Protein AF-A0A5J4PA27-F1 (afdb_monomer_lite)

Structure (mmCIF, N/CA/C/O backbone):
data_AF-A0A5J4PA27-F1
#
_entry.id   AF-A0A5J4PA27-F1
#
loop_
_atom_site.group_PDB
_atom_site.id
_atom_site.type_symbol
_atom_site.label_atom_id
_atom_site.label_alt_id
_atom_site.lab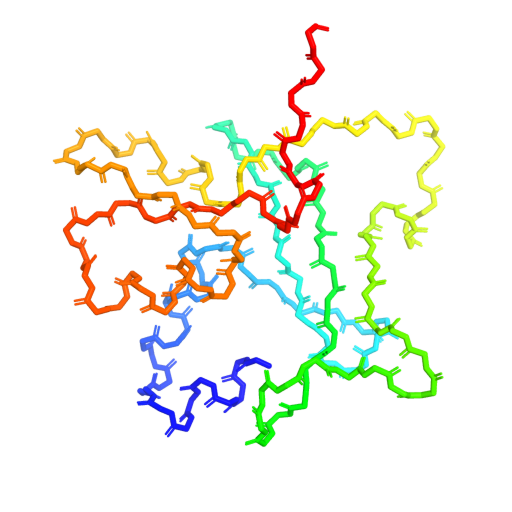el_comp_id
_atom_site.label_asym_id
_atom_site.label_entity_id
_atom_site.label_seq_id
_atom_site.pdbx_PDB_ins_code
_atom_site.Cartn_x
_atom_site.Cartn_y
_atom_site.Cartn_z
_atom_site.occupancy
_atom_site.B_iso_or_equiv
_atom_site.auth_seq_id
_atom_site.auth_comp_id
_atom_site.auth_asym_id
_atom_site.auth_atom_id
_atom_site.pdbx_PDB_model_num
ATOM 1 N N . MET A 1 1 ? 4.296 -8.416 -5.791 1.00 92.56 1 MET A N 1
ATOM 2 C CA . MET A 1 1 ? 3.530 -8.355 -4.531 1.00 92.56 1 MET A CA 1
ATOM 3 C C . MET A 1 1 ? 2.276 -9.230 -4.567 1.00 92.56 1 MET A C 1
ATOM 5 O O . MET A 1 1 ? 2.270 -10.214 -3.851 1.00 92.56 1 MET A O 1
ATOM 9 N N . TYR A 1 2 ? 1.258 -8.963 -5.407 1.00 95.25 2 TYR A N 1
ATOM 10 C CA . TYR A 1 2 ? 0.010 -9.769 -5.446 1.00 95.25 2 TYR A CA 1
ATOM 11 C C . TYR A 1 2 ? 0.250 -11.286 -5.525 1.00 95.25 2 TYR A C 1
ATOM 13 O O . TYR A 1 2 ? -0.235 -12.032 -4.681 1.00 95.25 2 TYR A O 1
ATOM 21 N N . VAL A 1 3 ? 1.066 -11.724 -6.493 1.00 95.56 3 VAL A N 1
ATOM 22 C CA . VAL A 1 3 ? 1.406 -13.145 -6.692 1.00 95.56 3 VAL A CA 1
ATOM 23 C C . VAL A 1 3 ? 2.019 -13.765 -5.437 1.00 95.56 3 VAL A C 1
ATOM 25 O O . VAL A 1 3 ? 1.667 -14.881 -5.079 1.00 95.56 3 VAL A O 1
ATOM 28 N N . PHE A 1 4 ? 2.899 -13.034 -4.751 1.00 95.88 4 PHE A N 1
ATOM 29 C CA . PHE A 1 4 ? 3.506 -13.507 -3.514 1.00 95.88 4 PHE A CA 1
ATOM 30 C C . PHE A 1 4 ? 2.498 -13.574 -2.367 1.00 95.88 4 PHE A C 1
ATOM 32 O O . PHE A 1 4 ? 2.454 -14.575 -1.663 1.00 95.88 4 PHE A O 1
ATOM 39 N N . LEU A 1 5 ? 1.662 -12.544 -2.192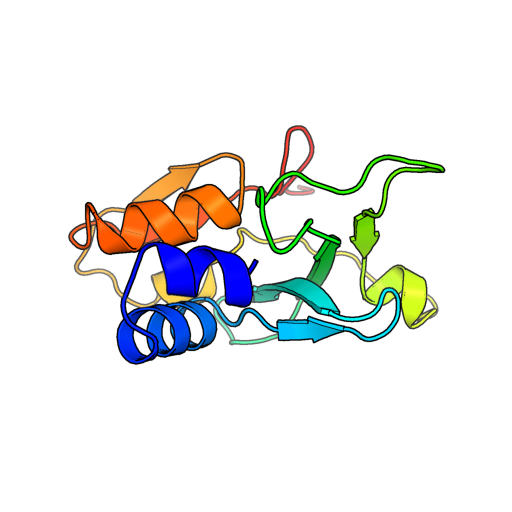 1.00 96.38 5 LEU A N 1
ATOM 40 C CA . LEU A 1 5 ? 0.632 -12.549 -1.151 1.00 96.38 5 LEU A CA 1
ATOM 41 C C . LEU A 1 5 ? -0.355 -13.709 -1.341 1.00 96.38 5 LEU A C 1
ATOM 43 O O . LEU A 1 5 ? -0.772 -14.297 -0.354 1.00 96.38 5 LEU A O 1
ATOM 47 N N . CYS A 1 6 ? -0.644 -14.110 -2.584 1.00 97.06 6 CYS A N 1
ATOM 48 C CA . CYS A 1 6 ? -1.463 -15.294 -2.880 1.00 97.06 6 CYS A CA 1
ATOM 49 C C . CYS A 1 6 ? -0.795 -16.631 -2.506 1.00 97.06 6 CYS A C 1
ATOM 51 O O . CYS A 1 6 ? -1.446 -17.669 -2.570 1.00 97.06 6 CYS A O 1
ATOM 53 N N . LYS A 1 7 ? 0.502 -16.639 -2.163 1.00 96.75 7 LYS A N 1
ATOM 54 C CA . LYS A 1 7 ? 1.175 -17.806 -1.567 1.00 96.75 7 LYS A CA 1
ATOM 55 C C . LYS A 1 7 ? 0.966 -17.875 -0.049 1.00 96.75 7 LYS A C 1
ATOM 57 O O . LYS A 1 7 ? 1.197 -18.928 0.532 1.00 96.75 7 LYS A O 1
ATOM 62 N N . LEU A 1 8 ? 0.580 -16.762 0.584 1.00 95.56 8 LEU A N 1
ATOM 63 C CA . LEU A 1 8 ? 0.392 -16.639 2.035 1.00 95.56 8 LEU A CA 1
ATOM 64 C C . LEU A 1 8 ? -1.086 -16.622 2.444 1.00 95.56 8 LEU A C 1
ATOM 66 O O . LEU A 1 8 ? -1.428 -17.109 3.515 1.00 95.56 8 LEU A O 1
ATOM 70 N N . PHE A 1 9 ? -1.945 -16.060 1.597 1.00 96.94 9 PHE A N 1
ATOM 71 C CA . PHE A 1 9 ? -3.378 -15.895 1.826 1.00 96.94 9 PHE A CA 1
ATOM 72 C C . PHE A 1 9 ? -4.160 -16.379 0.604 1.00 96.94 9 PHE A C 1
ATOM 74 O O . PHE A 1 9 ? -3.618 -16.448 -0.503 1.00 96.94 9 PHE A O 1
ATOM 81 N N . ASP A 1 10 ? -5.445 -16.685 0.781 1.00 97.44 10 ASP A N 1
ATOM 82 C CA . ASP A 1 10 ? -6.309 -17.033 -0.341 1.00 97.44 10 ASP A CA 1
ATOM 83 C C . ASP A 1 10 ? -6.490 -15.843 -1.303 1.00 97.44 10 ASP A C 1
ATOM 85 O O . ASP A 1 10 ? -6.346 -14.668 -0.947 1.00 97.44 10 ASP A O 1
ATOM 89 N N . ARG A 1 11 ? -6.810 -16.148 -2.564 1.00 97.69 11 ARG A N 1
ATOM 90 C CA . ARG A 1 11 ? -6.885 -15.133 -3.624 1.00 97.69 11 ARG A CA 1
ATOM 91 C C . ARG A 1 11 ? -7.952 -14.071 -3.373 1.00 97.69 11 ARG A C 1
ATOM 93 O O . ARG A 1 11 ? -7.741 -12.941 -3.812 1.00 97.69 11 ARG A O 1
ATOM 100 N N . GLN A 1 12 ? -9.058 -14.418 -2.713 1.00 98.12 12 GLN A N 1
ATOM 101 C CA . GLN A 1 12 ? -10.146 -13.481 -2.449 1.00 98.12 12 GLN A CA 1
ATOM 102 C C . GLN A 1 12 ? -9.710 -12.468 -1.389 1.00 98.12 12 GLN A C 1
ATOM 104 O O . GLN A 1 12 ? -9.786 -11.269 -1.641 1.00 98.12 12 GLN A O 1
ATOM 109 N N . THR A 1 13 ? -9.107 -12.929 -0.289 1.00 97.69 13 THR A N 1
ATOM 110 C CA . THR A 1 13 ? -8.519 -12.055 0.738 1.00 97.69 13 THR A CA 1
ATOM 111 C C . THR A 1 13 ? -7.505 -11.084 0.138 1.00 97.69 13 THR A C 1
ATOM 113 O O . THR A 1 13 ? -7.538 -9.884 0.415 1.00 97.69 13 THR A O 1
ATOM 116 N N . VAL A 1 14 ? -6.602 -11.571 -0.723 1.00 98.12 14 VAL A N 1
ATOM 117 C CA . VAL A 1 14 ? -5.609 -10.700 -1.371 1.00 98.12 14 VAL A CA 1
ATOM 118 C C . VAL A 1 14 ? -6.280 -9.722 -2.332 1.00 98.12 14 VAL A C 1
ATOM 120 O O . VAL A 1 14 ? -5.881 -8.561 -2.387 1.00 98.12 14 VAL A O 1
ATOM 123 N N . TRP A 1 15 ? -7.283 -10.160 -3.092 1.00 98.00 15 TRP A N 1
ATOM 124 C CA . TRP A 1 15 ? -8.034 -9.286 -3.989 1.00 98.00 15 TRP A CA 1
ATOM 125 C C . TRP A 1 15 ? -8.724 -8.154 -3.223 1.00 98.00 15 TRP A C 1
ATOM 127 O O . TRP A 1 15 ? -8.504 -6.983 -3.540 1.00 98.00 15 TRP A O 1
ATOM 137 N N . ASP A 1 16 ? -9.457 -8.485 -2.164 1.00 98.25 16 ASP A N 1
ATOM 138 C CA . ASP A 1 16 ? -10.157 -7.518 -1.319 1.00 98.25 16 ASP A CA 1
ATOM 139 C C . ASP A 1 16 ? -9.177 -6.558 -0.642 1.00 98.25 16 ASP A C 1
ATOM 141 O O . ASP A 1 16 ? -9.424 -5.353 -0.577 1.00 98.25 16 ASP A O 1
ATOM 145 N N . LEU A 1 17 ? -8.010 -7.057 -0.224 1.00 98.19 17 LEU A N 1
ATOM 146 C CA . LEU A 1 17 ? -6.932 -6.234 0.311 1.00 98.19 17 LEU A CA 1
ATOM 147 C C . LEU A 1 17 ? -6.418 -5.214 -0.721 1.00 98.19 17 LEU A C 1
ATOM 149 O O . LEU A 1 17 ? -6.246 -4.038 -0.386 1.00 98.19 17 LEU A O 1
ATOM 153 N N . MET A 1 18 ? -6.187 -5.631 -1.972 1.00 98.06 18 MET A N 1
ATOM 154 C CA . MET A 1 18 ? -5.742 -4.727 -3.044 1.00 98.06 18 MET A CA 1
ATOM 155 C C . MET A 1 18 ? -6.802 -3.667 -3.351 1.00 98.06 18 MET A C 1
ATOM 157 O O . MET A 1 18 ? -6.455 -2.496 -3.501 1.00 98.06 18 MET A O 1
ATOM 161 N N . GLN A 1 19 ? -8.082 -4.049 -3.393 1.00 98.12 19 GLN A N 1
ATOM 162 C CA . GLN A 1 19 ? -9.189 -3.119 -3.627 1.00 98.12 19 GLN A CA 1
ATOM 163 C C . GLN A 1 19 ? -9.334 -2.119 -2.475 1.00 98.12 19 GLN A C 1
ATOM 165 O O . GLN A 1 19 ? -9.343 -0.907 -2.702 1.00 98.12 19 GLN A O 1
ATOM 170 N N . ARG A 1 20 ? -9.354 -2.606 -1.227 1.00 97.75 20 ARG A N 1
ATOM 171 C CA . ARG A 1 20 ? -9.475 -1.779 -0.017 1.00 97.75 20 ARG A CA 1
ATOM 172 C C . ARG A 1 20 ? -8.393 -0.706 0.043 1.00 97.75 20 ARG A C 1
ATOM 174 O O . ARG A 1 20 ? -8.683 0.461 0.308 1.00 97.75 20 ARG A O 1
ATOM 181 N N . TYR A 1 21 ? -7.151 -1.083 -0.244 1.00 98.12 21 TYR A N 1
ATOM 182 C CA . TYR A 1 21 ? -6.015 -0.164 -0.225 1.00 98.12 21 TYR A CA 1
ATOM 183 C C . TYR A 1 21 ? -5.766 0.568 -1.545 1.00 98.12 21 TYR A C 1
ATOM 185 O O . TYR A 1 21 ? -4.829 1.361 -1.622 1.00 98.12 21 TYR A O 1
ATOM 193 N N . ARG A 1 22 ? -6.605 0.347 -2.566 1.00 97.50 22 ARG A N 1
ATOM 194 C CA . ARG A 1 22 ? -6.455 0.926 -3.908 1.00 97.50 22 ARG A CA 1
ATOM 195 C C . ARG A 1 22 ? -5.051 0.682 -4.465 1.00 97.50 22 ARG A C 1
ATOM 197 O O . ARG A 1 22 ? -4.377 1.606 -4.904 1.00 97.50 22 ARG A O 1
ATOM 204 N N . VAL A 1 23 ? -4.578 -0.559 -4.410 1.00 97.94 23 VAL A N 1
ATOM 205 C CA . VAL A 1 23 ? -3.281 -0.949 -4.972 1.00 97.94 23 VAL A CA 1
ATOM 206 C C . VAL A 1 23 ? -3.458 -1.401 -6.412 1.00 97.94 23 VAL A C 1
ATOM 208 O O . VAL A 1 23 ? -4.293 -2.248 -6.713 1.00 97.94 23 VAL A O 1
ATOM 211 N N . GLY A 1 24 ? -2.646 -0.834 -7.302 1.00 96.75 24 GLY A N 1
ATOM 212 C CA . GLY A 1 24 ? -2.664 -1.138 -8.728 1.00 96.75 24 GLY A CA 1
ATOM 213 C C . GLY A 1 24 ? -1.413 -1.864 -9.217 1.00 96.75 24 GLY A C 1
ATOM 214 O O . GLY A 1 24 ? -0.486 -2.174 -8.462 1.00 96.75 24 GLY A O 1
ATOM 215 N N . THR A 1 25 ? -1.370 -2.077 -10.529 1.00 95.81 25 THR A N 1
ATOM 216 C CA . THR A 1 25 ? -0.212 -2.612 -11.254 1.00 95.81 25 THR A CA 1
ATOM 217 C C . THR A 1 25 ? 0.184 -1.684 -12.396 1.00 95.81 25 THR A C 1
ATOM 219 O O . THR A 1 25 ? -0.686 -1.098 -13.036 1.00 95.81 25 THR A O 1
ATOM 222 N N . ALA A 1 26 ? 1.479 -1.578 -12.685 1.00 93.69 26 ALA A N 1
ATOM 223 C CA . ALA A 1 26 ? 2.003 -0.807 -13.809 1.00 93.69 26 ALA A CA 1
ATOM 224 C C . ALA A 1 26 ? 2.890 -1.665 -14.719 1.00 93.69 26 ALA A C 1
ATOM 226 O O . ALA A 1 26 ? 3.520 -2.629 -14.280 1.00 93.69 26 ALA A O 1
ATOM 227 N N . ASN A 1 27 ? 2.967 -1.267 -15.992 1.00 91.69 27 ASN A N 1
ATOM 228 C CA . ASN A 1 27 ? 3.803 -1.916 -17.004 1.00 91.69 27 ASN A CA 1
ATOM 229 C C . ASN A 1 27 ? 5.193 -1.282 -17.162 1.00 91.69 27 ASN A C 1
ATOM 231 O O . ASN A 1 27 ? 6.014 -1.860 -17.866 1.00 91.69 27 ASN A O 1
ATOM 235 N N . HIS A 1 28 ? 5.481 -0.150 -16.497 1.00 93.50 28 HIS A N 1
ATOM 236 C CA . HIS A 1 28 ? 6.806 0.495 -16.537 1.00 93.50 28 HIS A CA 1
ATOM 237 C C . HIS A 1 28 ? 7.933 -0.493 -16.213 1.00 93.50 28 HIS A C 1
ATOM 239 O O . HIS A 1 28 ? 8.902 -0.607 -16.956 1.00 93.50 28 HIS A O 1
ATOM 245 N N . TRP A 1 29 ? 7.728 -1.287 -15.162 1.00 95.06 29 TRP A N 1
ATOM 246 C CA . TRP A 1 29 ? 8.351 -2.596 -15.032 1.00 95.06 29 TRP A CA 1
ATOM 247 C C . TRP A 1 29 ? 7.243 -3.635 -14.975 1.00 95.06 29 TRP A C 1
ATOM 249 O O . TRP A 1 29 ? 6.307 -3.474 -14.188 1.00 95.06 29 TRP A O 1
ATOM 259 N N . LYS A 1 30 ? 7.319 -4.680 -15.806 1.00 93.75 30 LYS A N 1
ATOM 260 C CA . LYS A 1 30 ? 6.251 -5.679 -15.948 1.00 93.75 30 LYS A CA 1
ATOM 261 C C . LYS A 1 30 ? 5.830 -6.233 -14.579 1.00 93.75 30 LYS A C 1
ATOM 263 O O . LYS A 1 30 ? 6.624 -6.872 -13.894 1.00 93.75 30 LYS A O 1
ATOM 268 N N . GLY A 1 31 ? 4.578 -5.983 -14.191 1.00 92.81 31 GLY A N 1
ATOM 269 C CA . GLY A 1 31 ? 4.015 -6.452 -12.920 1.00 92.81 31 GLY A CA 1
ATOM 270 C C . GLY A 1 31 ? 4.451 -5.662 -11.679 1.00 92.81 31 GLY A C 1
ATOM 271 O O . GLY A 1 31 ? 4.278 -6.143 -10.556 1.00 92.81 31 GLY A O 1
ATOM 272 N N . SER A 1 32 ? 5.012 -4.462 -11.850 1.00 96.38 32 SER A N 1
ATOM 273 C CA . SER A 1 32 ? 5.294 -3.553 -10.734 1.00 96.38 32 SER A CA 1
ATOM 274 C C . SER A 1 32 ? 4.010 -3.117 -10.038 1.00 96.38 32 SER A C 1
ATOM 276 O O . SER A 1 32 ? 2.947 -3.004 -10.646 1.00 96.38 32 SER A O 1
ATOM 278 N N . THR A 1 33 ? 4.108 -2.906 -8.732 1.00 97.31 33 THR A N 1
ATOM 279 C CA . THR A 1 33 ? 2.991 -2.548 -7.861 1.00 97.31 33 THR A CA 1
ATOM 280 C C . THR A 1 33 ? 2.916 -1.037 -7.719 1.00 97.31 33 THR A C 1
ATOM 282 O O . THR A 1 33 ? 3.947 -0.393 -7.536 1.00 97.31 33 THR A O 1
ATOM 285 N N . VAL A 1 34 ? 1.706 -0.482 -7.776 1.00 97.75 34 VAL A N 1
ATOM 286 C CA . VAL A 1 34 ? 1.449 0.945 -7.572 1.00 97.75 34 VAL A CA 1
ATOM 287 C C . VAL A 1 34 ? 0.685 1.140 -6.271 1.00 97.75 34 VAL A C 1
ATOM 289 O O . VAL A 1 34 ? -0.443 0.672 -6.139 1.00 97.75 34 VAL A O 1
ATOM 292 N N . PHE A 1 35 ? 1.288 1.849 -5.324 1.00 97.31 35 PHE A N 1
ATOM 293 C CA . PHE A 1 35 ? 0.636 2.278 -4.092 1.00 97.31 35 PHE A CA 1
ATOM 294 C C . PHE A 1 35 ? 0.129 3.706 -4.269 1.00 97.31 35 PHE A C 1
ATOM 296 O O . PHE A 1 35 ? 0.919 4.655 -4.292 1.00 97.31 35 PHE A O 1
ATOM 303 N N . TRP A 1 36 ? -1.183 3.860 -4.437 1.00 96.81 36 TRP A N 1
ATOM 304 C CA . TRP A 1 36 ? -1.804 5.168 -4.614 1.00 96.81 36 TRP A CA 1
ATOM 305 C C . TRP A 1 36 ? -1.987 5.875 -3.269 1.00 96.81 36 TRP A C 1
ATOM 307 O O . TRP A 1 36 ? -2.643 5.363 -2.363 1.00 96.81 36 TRP A O 1
ATOM 317 N N . GLN A 1 37 ? -1.445 7.085 -3.151 1.00 95.31 37 GLN A N 1
ATOM 318 C CA . GLN A 1 37 ? -1.807 8.013 -2.084 1.00 95.31 37 GLN A CA 1
ATOM 319 C C . GLN A 1 37 ? -3.088 8.722 -2.512 1.00 95.31 37 GLN A C 1
ATOM 321 O O . GLN A 1 37 ? -3.094 9.459 -3.499 1.00 95.31 37 GLN A O 1
ATOM 326 N N . THR A 1 38 ? -4.180 8.445 -1.807 1.00 95.44 38 THR A N 1
ATOM 327 C CA . THR A 1 38 ? -5.504 8.986 -2.117 1.00 95.44 38 THR A CA 1
ATOM 328 C C . THR A 1 38 ? -5.994 9.814 -0.940 1.00 95.44 38 THR A C 1
ATOM 330 O O . THR A 1 38 ? -5.963 9.343 0.196 1.00 95.44 38 THR A O 1
ATOM 333 N N . ASP A 1 39 ? -6.432 11.045 -1.199 1.00 93.88 39 ASP A N 1
ATOM 334 C CA . ASP A 1 39 ? -6.966 11.914 -0.152 1.00 93.88 39 ASP A CA 1
ATOM 335 C C . ASP A 1 39 ? -8.382 11.515 0.308 1.00 93.88 39 ASP A C 1
ATOM 337 O O . ASP A 1 39 ? -9.011 10.596 -0.224 1.00 93.88 39 ASP A O 1
ATOM 341 N N . MET A 1 40 ? -8.886 12.228 1.320 1.00 92.81 40 MET A N 1
ATOM 342 C CA . MET A 1 40 ? -10.221 12.021 1.897 1.00 92.81 40 MET A CA 1
ATOM 343 C C . MET A 1 40 ? -11.363 12.278 0.906 1.00 92.81 40 MET A C 1
ATOM 345 O O . MET A 1 40 ? -12.460 11.768 1.109 1.00 92.81 40 MET A O 1
ATOM 349 N N . GLN A 1 41 ? -11.126 13.049 -0.162 1.00 92.62 41 GLN A N 1
ATOM 350 C CA . GLN A 1 41 ? -12.101 13.261 -1.236 1.00 92.62 41 GLN A CA 1
ATOM 351 C C . GLN A 1 41 ? -12.023 12.168 -2.314 1.00 92.62 41 GLN A C 1
ATOM 353 O O . GLN A 1 41 ? -12.734 12.225 -3.314 1.00 92.62 41 GLN A O 1
ATOM 358 N N . GLY A 1 42 ? -11.157 11.167 -2.135 1.00 91.56 42 GLY A N 1
ATOM 359 C CA . GLY A 1 42 ? -10.982 10.074 -3.079 1.00 91.56 42 GLY A CA 1
ATOM 360 C C . GLY A 1 42 ? -10.089 10.414 -4.273 1.00 91.56 42 GLY A C 1
ATOM 361 O O . GLY A 1 42 ? -10.004 9.594 -5.187 1.00 91.56 42 GLY A O 1
ATOM 362 N N . ARG A 1 43 ? -9.403 11.566 -4.272 1.00 93.12 43 ARG A N 1
ATOM 363 C CA . ARG A 1 43 ? -8.526 11.997 -5.369 1.00 93.12 43 ARG A CA 1
ATOM 364 C C . ARG A 1 43 ? -7.149 11.356 -5.231 1.00 93.12 43 ARG A C 1
ATOM 366 O O . AR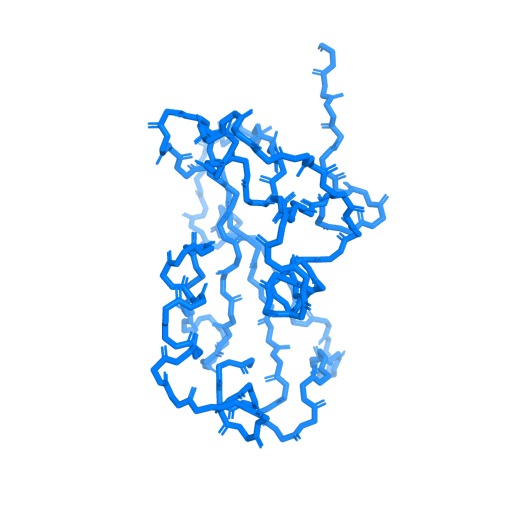G A 1 43 ? -6.516 11.445 -4.178 1.00 93.12 43 ARG A O 1
ATOM 373 N N . ALA A 1 44 ? -6.657 10.748 -6.309 1.00 93.12 44 ALA A N 1
ATOM 374 C CA . ALA A 1 44 ? -5.290 10.242 -6.365 1.00 93.12 44 ALA A CA 1
ATOM 375 C C . ALA A 1 44 ? -4.307 11.422 -6.368 1.00 93.12 44 ALA A C 1
ATOM 377 O O . ALA A 1 44 ? -4.293 12.228 -7.296 1.00 93.12 44 ALA A O 1
ATOM 378 N N . ARG A 1 45 ? -3.491 11.532 -5.319 1.00 93.19 45 ARG A N 1
ATOM 379 C CA . ARG A 1 45 ? -2.519 12.616 -5.164 1.00 93.19 45 ARG A CA 1
ATOM 380 C C . ARG A 1 45 ? -1.173 12.295 -5.780 1.00 93.19 45 ARG A C 1
ATOM 382 O O . ARG A 1 45 ? -0.544 13.166 -6.357 1.00 93.19 45 ARG A O 1
ATOM 389 N N . THR A 1 46 ? -0.730 11.052 -5.649 1.00 93.00 46 THR A N 1
ATOM 390 C CA . THR A 1 46 ? 0.467 10.507 -6.295 1.00 93.00 46 THR A CA 1
ATOM 391 C C . THR A 1 46 ? 0.410 8.981 -6.212 1.00 93.00 46 THR A C 1
ATOM 393 O O . THR A 1 46 ? -0.426 8.416 -5.505 1.00 93.00 46 THR A O 1
ATOM 396 N N . GLY A 1 47 ? 1.289 8.295 -6.934 1.00 94.50 47 GLY A N 1
ATOM 397 C CA . GLY A 1 47 ? 1.395 6.839 -6.904 1.00 94.50 47 GLY A CA 1
ATOM 398 C C . GLY A 1 47 ? 2.847 6.424 -6.815 1.00 94.50 47 GLY A C 1
ATOM 399 O O . GLY A 1 47 ? 3.654 6.848 -7.639 1.00 94.50 47 GLY A O 1
ATOM 400 N N . LYS A 1 48 ? 3.191 5.601 -5.830 1.00 94.56 48 LYS A N 1
ATOM 401 C CA . LYS A 1 48 ? 4.537 5.048 -5.700 1.00 94.56 48 LYS A CA 1
ATOM 402 C C . LYS A 1 48 ? 4.597 3.698 -6.395 1.00 94.56 48 LYS A C 1
ATOM 404 O O . LYS A 1 48 ? 3.860 2.784 -6.038 1.00 94.56 48 LYS A O 1
ATOM 409 N N . ILE A 1 49 ? 5.472 3.575 -7.381 1.00 96.62 49 ILE A N 1
ATOM 410 C CA . ILE A 1 49 ? 5.623 2.380 -8.207 1.00 96.62 49 ILE A CA 1
ATOM 411 C C . ILE A 1 49 ? 6.860 1.625 -7.733 1.00 96.62 49 ILE A C 1
ATOM 413 O O . ILE A 1 49 ? 7.950 2.193 -7.683 1.00 96.62 49 ILE A O 1
ATOM 417 N N . ILE A 1 50 ? 6.702 0.351 -7.379 1.00 96.44 50 ILE A N 1
ATOM 418 C CA . ILE A 1 50 ? 7.786 -0.505 -6.886 1.00 96.44 50 ILE A CA 1
ATOM 419 C C . ILE A 1 50 ? 7.725 -1.868 -7.574 1.00 96.44 50 ILE A C 1
ATOM 421 O O . ILE A 1 50 ? 6.676 -2.516 -7.594 1.00 96.44 50 ILE A O 1
ATOM 425 N N . LEU A 1 51 ? 8.859 -2.348 -8.090 1.00 97.25 51 LEU A N 1
ATOM 426 C CA . LEU A 1 51 ? 8.979 -3.731 -8.551 1.00 97.25 51 LEU A CA 1
ATOM 427 C C . LEU A 1 51 ? 9.385 -4.659 -7.399 1.00 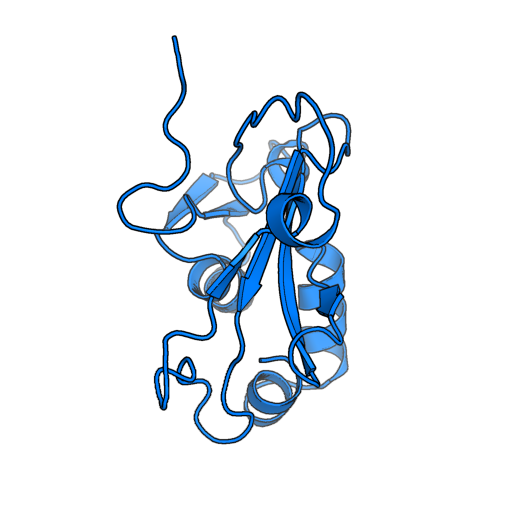97.25 51 LEU A C 1
ATOM 429 O O . LEU A 1 51 ? 10.400 -4.455 -6.723 1.00 97.25 51 LEU A O 1
ATOM 433 N N . TYR A 1 52 ? 8.607 -5.723 -7.219 1.00 96.38 52 TYR A N 1
ATOM 434 C CA . TYR A 1 52 ? 8.879 -6.790 -6.262 1.00 96.38 52 TYR A CA 1
ATOM 435 C C . TYR A 1 52 ? 9.126 -8.100 -6.995 1.00 96.38 52 TYR A C 1
ATOM 437 O O . TYR A 1 52 ? 8.413 -8.421 -7.945 1.00 96.38 52 TYR A O 1
ATOM 445 N N . ASN A 1 53 ? 10.084 -8.883 -6.507 1.00 95.69 53 ASN A N 1
ATOM 446 C CA . ASN A 1 53 ? 10.260 -10.257 -6.952 1.00 95.69 53 ASN A CA 1
ATOM 447 C C . ASN A 1 53 ? 9.029 -11.093 -6.517 1.00 95.69 53 ASN A C 1
ATOM 449 O O . ASN A 1 53 ? 8.670 -11.058 -5.339 1.00 95.69 53 ASN A O 1
ATOM 453 N N . PRO A 1 54 ? 8.357 -11.819 -7.429 1.00 93.56 54 PRO A N 1
ATOM 454 C CA . PRO A 1 54 ? 7.110 -12.530 -7.125 1.00 93.56 54 PRO A CA 1
ATOM 455 C C . PRO A 1 54 ? 7.291 -13.750 -6.209 1.00 93.56 54 PRO A C 1
ATOM 457 O O . PRO A 1 54 ? 6.309 -14.231 -5.646 1.00 93.56 54 PRO A O 1
ATOM 460 N N . ASP A 1 55 ? 8.520 -14.238 -6.039 1.00 93.81 55 ASP A N 1
ATOM 461 C CA . ASP A 1 55 ? 8.816 -15.422 -5.236 1.00 93.81 55 ASP A CA 1
ATOM 462 C C . ASP A 1 55 ? 9.275 -15.096 -3.822 1.00 93.81 55 ASP A C 1
ATOM 464 O O . ASP A 1 55 ? 8.936 -15.822 -2.895 1.00 93.81 55 ASP A O 1
ATOM 468 N N . THR A 1 56 ? 10.004 -13.993 -3.656 1.00 94.19 56 THR A N 1
ATOM 469 C CA . THR A 1 56 ? 10.596 -13.587 -2.369 1.00 94.19 56 THR A CA 1
ATOM 470 C C . THR A 1 56 ? 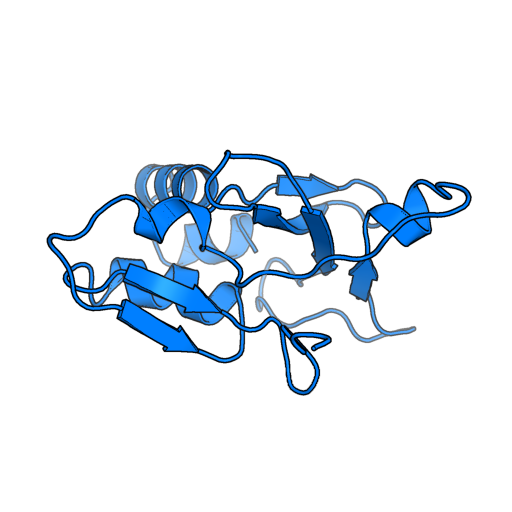9.975 -12.325 -1.775 1.00 94.19 56 THR A C 1
ATOM 472 O O . THR A 1 56 ? 10.272 -11.986 -0.632 1.00 94.19 56 THR A O 1
ATOM 475 N N . ASP A 1 57 ? 9.195 -11.575 -2.563 1.00 92.69 57 ASP A N 1
ATOM 476 C CA . ASP A 1 57 ? 8.606 -10.268 -2.215 1.00 92.69 57 ASP A CA 1
ATOM 477 C C . ASP A 1 57 ? 9.607 -9.203 -1.751 1.00 92.69 57 ASP A C 1
ATOM 479 O O . ASP A 1 57 ? 9.271 -8.171 -1.152 1.00 92.69 57 ASP A O 1
ATOM 483 N N . ARG A 1 58 ? 10.880 -9.435 -2.072 1.00 94.56 58 ARG A N 1
ATOM 484 C CA . ARG A 1 58 ? 11.942 -8.452 -1.927 1.00 94.56 58 ARG A CA 1
ATOM 485 C C . ARG A 1 58 ? 11.854 -7.458 -3.079 1.00 94.56 58 ARG A C 1
ATOM 487 O O . ARG A 1 58 ? 11.534 -7.814 -4.215 1.00 94.56 58 ARG A O 1
ATOM 494 N N . ARG A 1 59 ? 12.147 -6.191 -2.77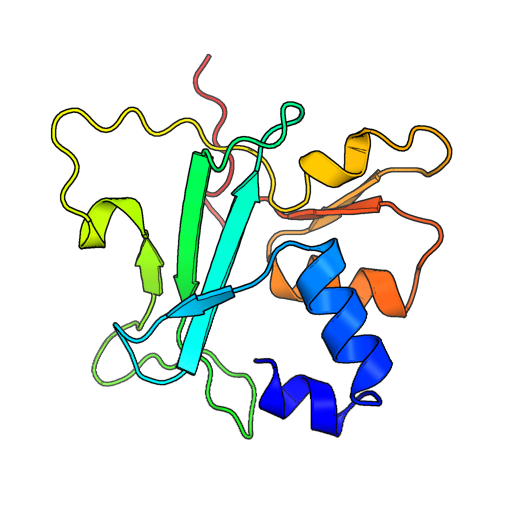9 1.00 94.50 59 ARG A N 1
ATOM 495 C CA . ARG A 1 59 ? 12.270 -5.144 -3.802 1.00 94.50 59 ARG A CA 1
ATOM 496 C C . ARG A 1 59 ? 13.414 -5.498 -4.750 1.00 94.50 59 ARG A C 1
ATOM 498 O O . ARG A 1 59 ? 14.484 -5.894 -4.286 1.00 94.50 59 ARG A O 1
ATOM 505 N N . VAL A 1 60 ? 13.206 -5.314 -6.049 1.00 95.88 60 VAL A N 1
ATOM 506 C CA . VAL A 1 60 ? 14.262 -5.499 -7.051 1.00 95.88 60 VAL A CA 1
ATOM 507 C C . VAL A 1 60 ? 15.173 -4.266 -7.041 1.00 95.88 60 VAL A C 1
ATOM 509 O O . VAL A 1 60 ? 14.731 -3.150 -7.313 1.00 95.88 60 VAL A O 1
ATOM 512 N N . LYS A 1 61 ? 16.443 -4.461 -6.663 1.00 93.00 61 LYS A N 1
ATOM 513 C CA . LYS A 1 61 ? 17.445 -3.385 -6.504 1.00 93.00 61 LYS A CA 1
ATOM 514 C C . LYS A 1 61 ? 18.555 -3.394 -7.556 1.00 93.00 61 LYS A C 1
ATOM 516 O O . LYS A 1 61 ? 19.355 -2.465 -7.585 1.00 93.00 61 LYS A O 1
ATOM 521 N N . LEU A 1 62 ? 18.626 -4.441 -8.377 1.00 92.44 62 LEU A N 1
ATOM 522 C CA . LEU A 1 62 ? 19.641 -4.604 -9.415 1.00 92.44 62 LEU A CA 1
ATOM 523 C C . LEU A 1 62 ? 18.982 -4.684 -10.800 1.00 92.44 62 LEU A C 1
ATOM 525 O O . LEU A 1 62 ? 17.885 -5.237 -10.899 1.00 92.44 62 LEU A O 1
ATOM 529 N N . PRO A 1 63 ? 19.627 -4.145 -11.852 1.00 90.62 63 PRO A N 1
ATOM 530 C CA . PRO A 1 63 ? 20.900 -3.405 -11.817 1.00 90.62 63 PRO A CA 1
ATOM 531 C C . PRO A 1 63 ? 20.796 -2.011 -11.164 1.00 90.62 63 PRO A C 1
ATOM 533 O O . PRO A 1 63 ? 21.810 -1.411 -10.834 1.00 90.62 63 PRO A O 1
ATOM 536 N N . HIS A 1 64 ? 19.581 -1.516 -10.928 1.00 91.69 64 HIS A N 1
ATOM 537 C CA . HIS A 1 64 ? 19.301 -0.292 -10.174 1.00 91.69 64 HIS A CA 1
ATOM 538 C C . HIS A 1 64 ? 18.016 -0.450 -9.347 1.00 91.69 64 HIS A C 1
ATOM 540 O O . HIS A 1 64 ? 17.281 -1.434 -9.481 1.00 91.69 64 HIS A O 1
ATOM 546 N N . ASN A 1 65 ? 17.726 0.516 -8.474 1.00 92.81 65 ASN A N 1
ATOM 547 C CA . ASN A 1 65 ? 16.497 0.509 -7.683 1.00 92.81 65 ASN A CA 1
ATOM 548 C C . ASN A 1 65 ? 15.267 0.675 -8.580 1.00 92.81 65 ASN A C 1
ATOM 550 O O . ASN A 1 65 ? 15.120 1.688 -9.255 1.00 92.81 65 ASN A O 1
ATOM 554 N N . HIS A 1 66 ? 14.347 -0.285 -8.518 1.00 95.75 66 HIS A N 1
ATOM 555 C CA . HIS A 1 66 ? 13.088 -0.230 -9.255 1.00 95.75 66 HIS A CA 1
ATOM 556 C C . HIS A 1 66 ? 11.995 0.412 -8.394 1.00 95.75 66 HIS A C 1
ATOM 558 O O . HIS A 1 66 ? 11.036 -0.238 -7.966 1.00 95.75 66 HIS A O 1
ATOM 564 N N . ILE A 1 67 ? 12.195 1.695 -8.087 1.00 94.62 67 ILE A N 1
ATOM 565 C CA . ILE A 1 67 ? 11.235 2.549 -7.385 1.00 94.62 67 ILE A CA 1
ATOM 566 C C . ILE A 1 67 ? 11.105 3.850 -8.171 1.00 94.62 67 ILE A C 1
ATOM 568 O O . ILE A 1 67 ? 12.109 4.484 -8.476 1.00 94.62 67 ILE A O 1
ATOM 572 N N . THR A 1 68 ? 9.882 4.254 -8.491 1.00 94.44 68 THR A N 1
ATOM 573 C CA . THR A 1 68 ? 9.598 5.535 -9.149 1.00 94.44 68 THR A CA 1
ATOM 574 C C . THR A 1 68 ? 8.231 6.059 -8.715 1.00 94.44 68 THR A C 1
ATOM 576 O O . THR A 1 68 ? 7.510 5.389 -7.972 1.00 94.44 68 THR A O 1
ATOM 579 N N . TRP A 1 69 ? 7.863 7.254 -9.160 1.00 93.50 69 TRP A N 1
ATOM 580 C CA . TRP A 1 69 ? 6.550 7.836 -8.919 1.00 93.50 69 TRP A CA 1
ATOM 581 C C . TRP A 1 69 ? 5.767 7.961 -10.222 1.00 93.50 69 TRP A C 1
ATOM 583 O O . TRP A 1 69 ? 6.319 8.266 -11.277 1.00 93.50 69 TRP A O 1
ATOM 593 N N . ALA A 1 70 ? 4.455 7.757 -10.142 1.00 94.12 70 ALA A N 1
ATOM 594 C CA . ALA A 1 70 ? 3.559 7.803 -11.289 1.00 94.12 70 ALA A CA 1
ATOM 595 C C . ALA A 1 70 ? 3.638 9.149 -12.027 1.00 94.12 70 ALA A C 1
ATOM 597 O O . ALA A 1 70 ? 3.736 9.168 -13.250 1.00 94.12 70 ALA A O 1
ATOM 598 N N . HIS A 1 71 ? 3.678 10.269 -11.299 1.00 91.12 71 HIS A N 1
ATOM 599 C CA . HIS A 1 71 ? 3.778 11.600 -11.903 1.00 91.12 71 HIS A CA 1
ATOM 600 C C . HIS A 1 71 ? 5.104 11.811 -12.657 1.00 91.12 71 HIS A C 1
ATOM 602 O O . HIS A 1 71 ? 5.107 12.455 -13.702 1.00 91.12 71 HIS A O 1
ATOM 608 N N . SER A 1 72 ? 6.210 11.215 -12.189 1.00 91.06 72 SER A N 1
ATOM 609 C CA . SER A 1 72 ? 7.505 11.268 -12.882 1.00 91.06 72 SER A CA 1
ATOM 610 C C . SER A 1 72 ? 7.466 10.527 -14.221 1.00 91.06 72 SER A C 1
ATOM 612 O O . SER A 1 72 ? 8.103 10.954 -15.178 1.00 91.06 72 SER A O 1
ATOM 614 N N . LEU A 1 73 ? 6.699 9.434 -14.309 1.00 92.19 73 LEU A N 1
ATOM 615 C CA . LEU A 1 73 ? 6.519 8.687 -15.557 1.00 92.19 73 LEU A CA 1
ATOM 616 C C . LEU A 1 73 ? 5.556 9.370 -16.529 1.00 92.19 73 LEU A C 1
ATOM 618 O O . LEU A 1 73 ? 5.780 9.327 -17.735 1.00 92.19 73 LEU A O 1
ATOM 622 N N . LEU A 1 74 ? 4.493 9.988 -16.008 1.00 89.88 74 LEU A N 1
ATOM 623 C CA . LEU A 1 74 ? 3.484 10.687 -16.810 1.00 89.88 74 LEU A CA 1
ATOM 624 C C . LEU A 1 74 ? 3.965 12.053 -17.319 1.00 89.88 74 LEU A C 1
ATOM 626 O O . LEU A 1 74 ? 3.333 12.612 -18.206 1.00 89.88 74 LEU A O 1
ATOM 630 N N . LYS A 1 75 ? 5.088 12.565 -16.792 1.00 87.50 75 LYS A N 1
ATOM 631 C CA . LYS A 1 75 ? 5.711 13.837 -17.191 1.00 87.50 75 LYS A CA 1
ATOM 632 C C . LYS A 1 75 ? 4.745 15.028 -17.132 1.00 87.50 75 LYS A C 1
ATOM 634 O O . LYS A 1 75 ? 4.749 15.874 -18.019 1.00 87.50 75 LYS A O 1
ATOM 639 N N . TYR A 1 76 ? 3.918 15.096 -16.090 1.00 85.88 76 TYR A N 1
ATOM 640 C CA . TYR A 1 76 ? 3.036 16.245 -15.894 1.00 85.88 76 TYR A CA 1
ATOM 641 C C . TYR A 1 76 ? 3.850 17.517 -15.644 1.00 85.88 76 TYR A C 1
ATOM 643 O O . TYR A 1 76 ? 4.608 17.597 -14.674 1.00 85.88 76 TYR A O 1
ATOM 651 N N . GLU A 1 77 ? 3.669 18.518 -16.501 1.00 84.31 77 GLU A N 1
ATOM 652 C CA . GLU A 1 77 ? 4.213 19.855 -16.285 1.00 84.31 77 GLU A CA 1
ATOM 653 C C . GLU A 1 77 ? 3.544 20.505 -15.067 1.00 84.31 77 GLU A C 1
ATOM 655 O O . GLU A 1 77 ? 2.343 20.346 -14.846 1.00 84.31 77 GLU A O 1
ATOM 660 N N . ASN A 1 78 ? 4.326 21.226 -14.257 1.00 84.12 78 ASN A N 1
ATOM 661 C CA . ASN A 1 78 ? 3.853 21.923 -13.052 1.00 84.12 78 ASN A CA 1
ATOM 662 C C . ASN A 1 78 ? 3.100 21.025 -12.049 1.00 84.12 78 ASN A C 1
ATOM 664 O O . ASN A 1 78 ? 2.188 21.479 -11.355 1.00 84.12 78 ASN A O 1
ATOM 668 N N . PHE A 1 79 ? 3.467 19.741 -11.960 1.00 86.81 79 PHE A N 1
ATOM 669 C CA . PHE A 1 79 ? 2.844 18.820 -11.015 1.00 86.81 79 PHE A CA 1
ATOM 670 C C . PHE A 1 79 ? 3.045 19.285 -9.567 1.00 86.81 79 PHE A C 1
ATOM 672 O O . PHE A 1 79 ? 4.155 19.264 -9.034 1.00 86.81 79 PHE A O 1
ATOM 679 N N . ASN A 1 80 ? 1.947 19.658 -8.912 1.00 85.44 80 ASN A N 1
ATOM 680 C CA . ASN A 1 80 ? 1.944 20.009 -7.500 1.00 85.44 80 ASN A CA 1
ATOM 681 C C . ASN A 1 80 ? 1.854 18.739 -6.639 1.00 85.44 80 ASN A C 1
ATOM 683 O O . ASN A 1 80 ? 0.771 18.176 -6.435 1.00 85.44 80 ASN A O 1
ATOM 687 N N . LEU A 1 81 ? 3.004 18.280 -6.142 1.00 84.75 81 LEU A N 1
ATOM 688 C CA . LEU A 1 81 ? 3.079 17.135 -5.244 1.00 84.75 81 LEU A CA 1
ATOM 689 C C . LEU A 1 81 ? 2.467 17.489 -3.881 1.00 84.75 81 LEU A C 1
ATOM 691 O O . LEU A 1 81 ? 3.098 18.143 -3.062 1.00 84.75 81 LEU A O 1
ATOM 695 N N . GLN A 1 82 ? 1.263 16.982 -3.610 1.00 84.88 82 GLN A N 1
ATOM 696 C CA . GLN A 1 82 ? 0.644 17.040 -2.281 1.00 84.88 82 GLN A CA 1
ATOM 697 C C . GLN A 1 82 ? 0.539 15.625 -1.722 1.00 84.88 82 GLN A C 1
ATOM 699 O O . GLN A 1 82 ? -0.367 14.877 -2.082 1.00 84.88 82 GLN A O 1
ATOM 704 N N . GLN A 1 83 ? 1.493 15.224 -0.889 1.00 84.81 83 GLN A N 1
ATOM 705 C CA . GLN A 1 83 ? 1.484 13.880 -0.319 1.00 84.81 83 GLN A CA 1
ATOM 706 C C . GLN A 1 83 ? 0.417 13.746 0.771 1.00 84.81 83 GLN A C 1
ATOM 708 O O . GLN A 1 83 ? 0.122 14.684 1.505 1.00 84.81 83 GLN A O 1
ATOM 713 N N . CYS A 1 84 ? -0.138 12.546 0.890 1.00 92.44 84 CYS A N 1
ATOM 714 C CA . CYS A 1 84 ? -0.926 12.119 2.040 1.00 92.44 84 CYS A CA 1
ATOM 715 C C . CYS A 1 84 ? -0.496 10.705 2.436 1.00 92.44 84 CYS A C 1
ATOM 717 O O . CYS A 1 84 ? 0.236 10.038 1.697 1.00 92.44 84 CYS A O 1
ATOM 719 N N . PHE A 1 85 ? -0.940 10.226 3.596 1.00 95.50 85 PHE A N 1
ATOM 720 C CA . PHE A 1 85 ? -0.663 8.849 3.977 1.00 95.50 85 PHE A CA 1
ATOM 721 C C . PHE A 1 85 ? -1.300 7.878 2.975 1.00 95.50 85 PHE A C 1
ATOM 723 O O . PHE A 1 85 ? -2.424 8.045 2.493 1.00 95.50 85 PHE A O 1
ATOM 730 N N . PHE A 1 86 ? -0.586 6.799 2.677 1.00 97.19 86 PHE A N 1
ATOM 731 C CA . PHE A 1 86 ? -1.206 5.660 2.021 1.00 97.19 86 PHE A CA 1
ATOM 732 C C . PHE A 1 86 ? -2.292 5.092 2.943 1.00 97.19 86 PHE A C 1
ATOM 734 O O . PHE A 1 86 ? -2.031 4.845 4.120 1.00 97.19 86 PHE A O 1
ATOM 741 N N . GLY A 1 87 ? -3.504 4.909 2.417 1.00 97.19 87 GLY A N 1
ATOM 742 C CA . GLY A 1 87 ? -4.669 4.513 3.209 1.00 97.19 87 GLY A CA 1
ATOM 743 C C . GLY A 1 87 ? -5.435 5.674 3.856 1.00 97.19 87 GLY A C 1
ATOM 744 O O . GLY A 1 87 ? -6.401 5.402 4.561 1.00 97.19 87 GLY A O 1
ATOM 745 N N . THR A 1 88 ? -5.082 6.947 3.610 1.00 96.75 88 THR A N 1
ATOM 746 C CA . THR A 1 88 ? -5.849 8.105 4.122 1.00 96.75 88 THR A CA 1
ATOM 747 C C . THR A 1 88 ? -7.341 8.005 3.799 1.00 96.75 88 THR A C 1
ATOM 749 O O . THR A 1 88 ? -8.160 8.290 4.664 1.00 96.75 88 THR A O 1
ATOM 752 N N . HIS A 1 89 ? -7.718 7.527 2.610 1.00 96.38 89 HIS A N 1
ATOM 753 C CA . HIS A 1 89 ? -9.122 7.336 2.221 1.00 96.38 89 HIS A CA 1
ATOM 754 C C . HIS A 1 89 ? -9.913 6.377 3.130 1.00 96.38 89 HIS A C 1
ATOM 756 O O . HIS A 1 89 ? -11.140 6.409 3.115 1.00 96.38 89 HIS A O 1
ATOM 762 N N . LEU A 1 90 ? -9.244 5.535 3.924 1.00 97.44 90 LEU A N 1
ATOM 763 C CA . LEU A 1 90 ? -9.885 4.642 4.895 1.00 97.44 90 LEU A CA 1
ATOM 764 C C . LEU A 1 90 ? -10.288 5.364 6.187 1.00 97.44 90 LEU A C 1
ATOM 766 O O . LEU A 1 90 ? -11.147 4.870 6.910 1.00 97.44 90 LEU A O 1
ATOM 770 N N . LEU A 1 91 ? -9.728 6.548 6.461 1.00 96.62 91 LEU A N 1
ATOM 771 C CA . LEU A 1 91 ? -10.006 7.337 7.667 1.00 96.62 91 LEU A CA 1
ATOM 772 C C . LEU A 1 91 ? -11.411 7.958 7.677 1.00 96.62 91 LEU A C 1
ATOM 774 O O . LEU A 1 91 ? -11.737 8.706 8.599 1.00 96.62 91 LEU A O 1
ATOM 778 N N . ALA A 1 92 ? -12.232 7.708 6.654 1.00 94.00 92 ALA A N 1
ATOM 779 C CA . ALA A 1 92 ? -13.655 8.028 6.683 1.00 94.00 92 ALA A CA 1
ATOM 780 C C . ALA A 1 92 ? -14.389 7.215 7.764 1.00 94.00 92 ALA A C 1
ATOM 782 O O . ALA A 1 92 ? -15.310 7.733 8.390 1.00 94.00 92 ALA A O 1
ATOM 783 N N . ASP A 1 93 ? -13.937 5.986 8.028 1.00 94.62 93 ASP A N 1
ATOM 784 C CA . ASP A 1 93 ? -14.385 5.205 9.175 1.00 94.62 93 ASP A CA 1
ATOM 785 C C . ASP A 1 93 ? -13.777 5.782 10.464 1.00 94.62 93 ASP A C 1
ATOM 787 O O . ASP A 1 93 ? -12.558 5.887 10.608 1.00 94.62 93 ASP A O 1
ATOM 791 N N . LYS A 1 94 ? -14.643 6.197 11.392 1.00 95.69 94 LYS A N 1
ATOM 792 C CA . LYS A 1 94 ? -14.263 6.760 12.698 1.00 95.69 94 LYS A CA 1
ATOM 793 C C . LYS A 1 94 ? -14.456 5.778 13.853 1.00 95.69 94 LYS A C 1
ATOM 795 O O . LYS A 1 94 ? -14.198 6.139 14.995 1.00 95.69 94 LYS A O 1
ATOM 800 N N . SER A 1 95 ? -14.913 4.557 13.570 1.00 97.25 95 SER A N 1
ATOM 801 C CA . SER A 1 95 ? -15.200 3.540 14.589 1.00 97.25 95 SER A CA 1
ATOM 802 C C . SER A 1 95 ? -13.952 2.819 15.104 1.00 97.25 95 SER A C 1
ATOM 804 O O . SER A 1 95 ? -13.999 2.183 16.155 1.00 97.25 95 SER A O 1
ATOM 806 N N . LYS A 1 96 ? -12.834 2.924 14.378 1.00 97.12 96 LYS A N 1
ATOM 807 C CA . LYS A 1 96 ? -11.597 2.187 14.642 1.00 97.12 96 LYS A CA 1
ATOM 808 C C . LYS A 1 96 ? -10.429 3.119 14.966 1.00 97.12 96 LYS A C 1
ATOM 810 O O . LYS A 1 96 ? -10.296 4.166 14.325 1.00 97.12 96 LYS A O 1
ATOM 815 N N . PRO A 1 97 ? -9.540 2.742 15.903 1.00 98.12 97 PRO A N 1
ATOM 816 C CA . PRO A 1 97 ? -8.279 3.445 16.104 1.00 98.12 97 PRO A CA 1
ATOM 817 C C . PRO A 1 97 ? -7.389 3.378 14.854 1.00 98.12 97 PRO A C 1
ATOM 819 O O . PRO A 1 97 ? -7.480 2.456 14.041 1.00 98.12 97 PRO A O 1
ATOM 822 N N . VAL A 1 98 ? -6.492 4.355 14.712 1.00 98.31 98 VAL A N 1
ATOM 823 C CA . VAL A 1 98 ? -5.568 4.459 13.573 1.00 98.31 98 VAL A CA 1
ATOM 824 C C . VAL A 1 98 ? -4.175 4.003 13.993 1.00 98.31 98 VAL A C 1
ATOM 826 O O . VAL A 1 98 ? -3.649 4.464 15.003 1.00 98.31 98 VAL A O 1
ATOM 829 N N . ALA A 1 99 ? -3.565 3.129 13.196 1.00 98.06 99 ALA A N 1
ATOM 830 C CA . ALA A 1 99 ? -2.182 2.698 13.351 1.00 98.06 99 ALA A CA 1
ATOM 831 C C . ALA A 1 99 ? -1.344 3.177 12.158 1.00 98.06 99 ALA A C 1
ATOM 833 O O . ALA A 1 99 ? -1.770 3.083 11.003 1.00 98.06 99 ALA A O 1
ATOM 834 N N . ILE A 1 100 ? -0.142 3.686 12.436 1.00 96.50 100 ILE A N 1
ATOM 835 C CA . ILE A 1 100 ? 0.763 4.247 11.426 1.00 96.50 100 ILE A CA 1
ATOM 836 C C . ILE A 1 100 ? 2.014 3.382 11.336 1.00 96.50 100 ILE A C 1
ATOM 838 O O . ILE A 1 100 ? 2.624 3.043 12.348 1.00 96.50 100 ILE A O 1
ATOM 842 N N . VAL A 1 101 ? 2.416 3.052 10.112 1.00 96.62 101 VAL A N 1
ATOM 843 C CA . VAL A 1 101 ? 3.653 2.318 9.822 1.00 96.62 101 VAL A CA 1
ATOM 844 C C . VAL A 1 101 ? 4.460 3.017 8.731 1.00 96.62 101 VAL A C 1
ATOM 846 O O . VAL A 1 101 ? 3.968 3.894 8.025 1.00 96.62 101 VAL A O 1
ATOM 849 N N . GLU A 1 102 ? 5.719 2.620 8.556 1.00 94.25 102 GLU A N 1
ATOM 850 C CA . GLU A 1 102 ? 6.568 3.242 7.536 1.00 94.25 102 GLU A CA 1
ATOM 851 C C . GLU A 1 102 ? 6.139 2.861 6.107 1.00 94.25 102 GLU A C 1
ATOM 853 O O . GLU A 1 102 ? 6.110 3.706 5.210 1.00 94.25 102 GLU A O 1
ATOM 858 N N . SER A 1 103 ? 5.830 1.580 5.867 1.00 94.50 103 SER A N 1
ATOM 859 C CA . SER A 1 103 ? 5.665 1.043 4.510 1.00 94.50 103 SER A CA 1
ATOM 860 C C . SER A 1 103 ? 4.234 0.629 4.187 1.00 94.50 103 SER A C 1
ATOM 862 O O . SER A 1 103 ? 3.531 0.043 5.010 1.00 94.50 103 SER A O 1
ATOM 864 N N . GLU A 1 104 ? 3.838 0.872 2.941 1.00 96.69 104 GLU A N 1
ATOM 865 C CA . GLU A 1 104 ? 2.512 0.567 2.403 1.00 96.69 104 GLU A CA 1
ATOM 866 C C . GLU A 1 104 ? 2.209 -0.931 2.510 1.00 96.69 104 GLU A C 1
ATOM 868 O O . GLU A 1 104 ? 1.140 -1.340 2.959 1.00 96.69 104 GLU A O 1
ATOM 873 N N . LYS A 1 105 ? 3.211 -1.761 2.202 1.00 95.44 105 LYS A N 1
ATOM 874 C CA . LYS A 1 105 ? 3.121 -3.216 2.331 1.00 95.44 105 LYS A CA 1
ATOM 875 C C . LYS A 1 105 ? 2.847 -3.658 3.774 1.00 95.44 105 LYS A C 1
ATOM 877 O O . LYS A 1 105 ? 2.047 -4.565 3.985 1.00 95.44 105 LYS A O 1
ATOM 882 N N . THR A 1 106 ? 3.498 -3.028 4.755 1.00 96.56 106 THR A N 1
ATOM 883 C CA . THR A 1 106 ? 3.275 -3.335 6.176 1.00 96.56 106 THR A CA 1
ATOM 884 C C . THR A 1 106 ? 1.841 -3.010 6.578 1.00 96.56 106 THR A C 1
ATOM 886 O O . THR A 1 106 ? 1.210 -3.847 7.211 1.00 96.56 106 THR A O 1
ATOM 889 N N . ALA A 1 107 ? 1.307 -1.853 6.167 1.00 98.12 107 ALA A N 1
ATOM 890 C CA . ALA A 1 107 ? -0.069 -1.465 6.487 1.00 98.12 107 ALA A CA 1
ATOM 891 C C . ALA A 1 107 ? -1.079 -2.486 5.944 1.00 98.12 107 ALA A C 1
ATOM 893 O O . ALA A 1 107 ? -1.982 -2.913 6.657 1.00 98.12 107 ALA A O 1
ATOM 894 N N . MET A 1 108 ? -0.874 -2.936 4.704 1.00 97.94 108 MET A N 1
ATOM 895 C CA . MET A 1 108 ? -1.729 -3.943 4.082 1.00 97.94 108 MET A CA 1
ATOM 896 C C . MET A 1 108 ? -1.706 -5.278 4.834 1.00 97.94 108 MET A C 1
ATOM 898 O O . MET A 1 108 ? -2.759 -5.796 5.194 1.00 97.94 108 MET A O 1
ATOM 902 N N . ILE A 1 109 ? -0.522 -5.835 5.102 1.00 97.06 109 ILE A N 1
ATOM 903 C CA . ILE A 1 109 ? -0.408 -7.134 5.783 1.00 97.06 109 ILE A CA 1
ATOM 904 C C . ILE A 1 109 ? -0.934 -7.039 7.222 1.00 97.06 109 ILE A C 1
ATOM 906 O O . ILE A 1 109 ? -1.679 -7.912 7.660 1.00 97.06 109 ILE A O 1
ATOM 910 N N . ALA A 1 110 ? -0.608 -5.964 7.945 1.00 98.00 110 ALA A N 1
ATOM 911 C CA . ALA A 1 110 ? -1.085 -5.752 9.309 1.00 98.00 110 ALA A CA 1
ATOM 912 C C . ALA A 1 110 ? -2.617 -5.657 9.383 1.00 98.00 110 ALA A C 1
ATOM 914 O O . ALA A 1 110 ? -3.208 -6.168 10.327 1.00 98.00 110 ALA A O 1
ATOM 915 N N . SER A 1 111 ? -3.269 -5.102 8.355 1.00 97.94 111 SER A N 1
ATOM 916 C CA . SER A 1 111 ? -4.735 -5.030 8.295 1.00 97.94 111 SER A CA 1
ATOM 917 C C . SER A 1 111 ? -5.439 -6.387 8.195 1.00 97.94 111 SER A C 1
ATOM 919 O O . SER A 1 111 ? -6.617 -6.468 8.536 1.00 97.94 111 SER A O 1
ATOM 921 N N . ILE A 1 112 ? -4.736 -7.437 7.748 1.00 97.31 112 ILE A N 1
ATOM 922 C CA . ILE A 1 112 ? -5.246 -8.814 7.785 1.00 97.31 112 ILE A CA 1
ATOM 923 C C . ILE A 1 112 ? -5.160 -9.361 9.213 1.00 97.31 112 ILE A C 1
ATOM 925 O O . ILE A 1 112 ? -6.114 -9.959 9.697 1.00 97.31 112 ILE A O 1
ATOM 929 N N . TYR A 1 113 ? -4.023 -9.165 9.884 1.00 97.38 113 TYR A N 1
ATOM 930 C CA . TYR A 1 113 ? -3.766 -9.761 11.199 1.00 97.38 113 TYR A CA 1
ATOM 931 C C . TYR A 1 113 ? -4.425 -9.019 12.365 1.00 97.38 113 TYR A C 1
ATOM 933 O O . TYR A 1 113 ? -4.721 -9.642 13.378 1.00 97.38 113 TYR A O 1
ATOM 941 N N . VAL A 1 114 ? -4.619 -7.705 12.240 1.00 97.81 114 VAL A N 1
ATOM 942 C CA . VAL A 1 114 ? -5.177 -6.843 13.291 1.00 97.81 114 VAL A CA 1
ATOM 943 C C . VAL A 1 114 ? -6.229 -5.905 12.669 1.00 97.81 114 VAL A C 1
ATOM 945 O O . VAL A 1 114 ? -5.969 -4.710 12.456 1.00 97.81 114 VAL A O 1
ATOM 948 N N . PRO A 1 115 ? -7.400 -6.441 12.272 1.00 96.81 115 PRO A N 1
ATOM 949 C CA . PRO A 1 115 ? -8.428 -5.715 11.521 1.00 96.81 115 PRO A CA 1
ATOM 950 C C . PRO A 1 115 ? -9.184 -4.651 12.338 1.00 96.81 115 PRO A C 1
ATOM 952 O O . PRO A 1 115 ? -9.988 -3.896 11.772 1.00 96.81 115 PRO A O 1
ATOM 955 N N . GLU A 1 116 ? -8.955 -4.584 13.650 1.00 97.56 116 GLU A N 1
ATOM 956 C CA . GLU A 1 116 ? -9.529 -3.615 14.590 1.00 97.56 116 GLU A CA 1
ATOM 957 C C . GLU A 1 116 ? -8.974 -2.204 14.371 1.00 97.56 116 GLU A C 1
ATOM 959 O O . GLU A 1 116 ? -9.624 -1.234 14.747 1.00 97.56 116 GLU A O 1
ATOM 964 N N . TYR A 1 117 ? -7.812 -2.080 13.721 1.00 98.31 117 TYR A N 1
ATOM 965 C CA . TYR A 1 117 ? -7.197 -0.797 13.387 1.00 98.31 117 TYR A CA 1
ATOM 966 C C . TYR A 1 117 ? -7.400 -0.427 11.916 1.00 98.31 117 TYR A C 1
ATOM 968 O O . TYR A 1 117 ? -7.463 -1.272 11.017 1.00 98.31 117 TYR A O 1
ATOM 976 N N . ILE A 1 118 ? -7.419 0.878 11.654 1.00 98.38 118 ILE A N 1
ATOM 977 C CA . ILE A 1 118 ? -7.182 1.424 10.319 1.00 98.38 118 ILE A CA 1
ATOM 978 C C . ILE A 1 118 ? -5.677 1.624 10.167 1.00 98.38 118 ILE A C 1
ATOM 980 O O . ILE A 1 118 ? -5.085 2.477 10.825 1.00 98.38 118 ILE A O 1
ATOM 984 N N . TRP A 1 119 ? -5.057 0.838 9.290 1.00 98.44 119 TRP A N 1
ATOM 985 C CA . TRP A 1 119 ? -3.621 0.912 9.037 1.00 98.44 119 TRP A CA 1
ATOM 986 C C . TRP A 1 119 ? -3.317 1.868 7.889 1.00 98.44 119 TRP A C 1
ATOM 988 O O . TRP A 1 119 ? -3.802 1.658 6.774 1.00 98.44 119 TRP A O 1
ATOM 998 N N . ILE A 1 120 ? -2.478 2.870 8.151 1.00 97.88 120 ILE A N 1
ATOM 999 C CA . ILE A 1 120 ? -1.972 3.825 7.158 1.00 97.88 120 ILE A CA 1
ATOM 1000 C C . ILE A 1 120 ? -0.440 3.809 7.117 1.00 97.88 120 ILE A C 1
ATOM 1002 O O . ILE A 1 120 ? 0.209 3.399 8.081 1.00 97.88 120 ILE A O 1
ATOM 1006 N N . ALA A 1 121 ? 0.154 4.253 6.007 1.00 97.00 121 ALA A N 1
ATOM 1007 C CA . ALA A 1 121 ? 1.610 4.283 5.860 1.00 97.00 121 ALA A CA 1
ATOM 1008 C C . ALA A 1 121 ? 2.156 5.627 5.374 1.00 97.00 121 ALA A C 1
ATOM 1010 O O . ALA A 1 121 ? 1.575 6.255 4.488 1.00 97.00 121 ALA A O 1
ATOM 1011 N N . SER A 1 122 ? 3.299 6.048 5.927 1.00 93.50 122 SER A N 1
ATOM 1012 C CA . SER A 1 122 ? 3.972 7.298 5.537 1.00 93.50 122 SER A CA 1
ATOM 1013 C C . SER A 1 122 ? 4.626 7.211 4.156 1.00 93.50 122 SER A C 1
ATOM 1015 O O . SER A 1 122 ? 4.715 8.210 3.446 1.00 93.50 122 SER A O 1
ATOM 1017 N N . GLY A 1 123 ? 5.036 6.014 3.728 1.00 86.31 123 GLY A N 1
ATOM 1018 C CA . GLY A 1 123 ? 5.636 5.779 2.415 1.00 86.31 123 GLY A CA 1
ATOM 1019 C C . GLY A 1 123 ? 7.167 5.853 2.402 1.00 86.31 123 GLY A C 1
ATOM 1020 O O . GLY A 1 123 ? 7.757 6.144 1.356 1.00 86.31 123 GLY A O 1
ATOM 1021 N N . GLY A 1 124 ? 7.825 5.533 3.523 1.00 80.69 124 GLY A N 1
ATOM 1022 C CA . GLY A 1 124 ? 9.288 5.476 3.682 1.00 80.69 124 GLY A CA 1
ATOM 1023 C C . GLY A 1 124 ? 9.864 6.567 4.593 1.00 80.69 124 GLY A C 1
ATOM 1024 O O . GLY A 1 124 ? 9.150 7.475 5.001 1.00 80.69 124 GLY A O 1
ATOM 1025 N N . LYS A 1 125 ? 11.180 6.507 4.853 1.00 66.50 125 LYS A N 1
ATOM 1026 C CA . LYS A 1 125 ? 11.943 7.463 5.693 1.00 66.50 125 LYS A CA 1
ATOM 1027 C C . LYS A 1 125 ? 11.658 8.958 5.440 1.00 66.50 125 LYS A C 1
ATOM 1029 O O . LYS A 1 125 ? 11.702 9.733 6.384 1.00 66.50 125 LYS A O 1
ATOM 1034 N N . ASN A 1 126 ? 11.349 9.345 4.199 1.00 65.62 126 ASN A N 1
ATOM 1035 C CA . ASN A 1 126 ? 11.023 10.729 3.811 1.00 65.62 126 ASN A CA 1
ATOM 1036 C C . ASN A 1 126 ? 9.577 10.866 3.289 1.00 65.62 126 ASN A C 1
ATOM 1038 O O . ASN A 1 126 ? 9.280 11.756 2.497 1.00 65.62 126 ASN A O 1
ATOM 1042 N N . GLY A 1 127 ? 8.705 9.912 3.610 1.00 61.22 127 GLY A N 1
ATOM 1043 C CA . GLY A 1 127 ? 7.328 9.884 3.134 1.00 61.22 127 GLY A CA 1
ATOM 1044 C C . GLY A 1 127 ? 6.394 10.712 4.017 1.00 61.22 127 GLY A C 1
ATOM 1045 O O . GLY A 1 127 ? 6.564 10.748 5.232 1.00 61.22 127 GLY A O 1
ATOM 1046 N N . CYS A 1 128 ? 5.395 11.346 3.394 1.00 63.84 128 CYS A N 1
ATOM 1047 C CA . CYS A 1 128 ? 4.399 12.192 4.057 1.00 63.84 128 CYS A CA 1
ATOM 1048 C C . CYS A 1 128 ? 5.018 13.361 4.849 1.00 63.84 128 CYS A C 1
ATOM 1050 O O . CYS A 1 128 ? 4.628 13.635 5.983 1.00 63.84 128 CYS A O 1
ATOM 1052 N N . LEU A 1 129 ? 5.973 14.067 4.237 1.00 58.84 129 LEU A N 1
ATOM 1053 C CA . LEU A 1 129 ? 6.385 15.379 4.729 1.00 58.84 129 LEU A CA 1
ATOM 1054 C C . LEU A 1 129 ? 5.235 16.349 4.442 1.00 58.84 129 LEU A C 1
ATOM 1056 O O . LEU A 1 129 ? 4.960 16.660 3.284 1.00 58.84 129 LEU A O 1
ATOM 1060 N N . MET A 1 130 ? 4.516 16.764 5.485 1.00 47.44 130 MET A N 1
ATOM 1061 C CA . MET A 1 130 ? 3.565 17.863 5.350 1.00 47.44 130 MET A CA 1
ATOM 1062 C C . MET A 1 130 ? 4.384 19.134 5.132 1.00 47.44 130 MET A C 1
ATOM 1064 O O . MET A 1 130 ? 5.189 19.496 5.986 1.00 47.44 130 MET A O 1
ATOM 1068 N N . SER A 1 131 ? 4.236 19.767 3.970 1.00 45.44 131 SER A N 1
ATOM 1069 C CA . SER A 1 131 ? 4.624 21.167 3.823 1.00 45.44 131 SER A CA 1
ATOM 1070 C C . SER A 1 131 ? 3.616 21.997 4.616 1.00 45.44 131 SER A C 1
ATOM 1072 O O . SER A 1 131 ? 2.414 21.846 4.374 1.00 45.44 131 SER A O 1
ATOM 1074 N N . GLU A 1 132 ? 4.108 22.795 5.565 1.00 35.91 132 GLU A N 1
ATOM 1075 C CA . GLU A 1 132 ? 3.335 23.867 6.213 1.00 35.91 132 GLU A CA 1
ATOM 1076 C C . GLU A 1 132 ? 2.741 24.838 5.184 1.00 35.91 132 GLU A C 1
ATOM 1078 O O . GLU A 1 132 ? 3.397 25.079 4.140 1.00 35.91 132 GLU A O 1
#

Foldseek 3Di:
DLLQVCVVDPNVLSVVLCVLLVKDADVVPDGWIWRFQAALVRDGLKIKTFDADSHPRDTDQPPHGRIDIPCVVVVDPPRDRDGDWRQNNVVVDPQAAEDEDADPVCQSVVCVVPVRYRYTHQHHPPRPPDDD

InterPro domains:
  IPR045951 Domain of unknown function DUF6371 [PF19898] (2-128)

pLDDT: mean 92.32, std 10.32, range [35.91, 98.44]

Secondary structure (DSSP, 8-state):
-HHHHTTTS-HHHHHHHHHHTTEEEETTTTTEEEEEEE-TTS-EEEEEEE-B-TTT--B--SSS--EEEHHHHHT-TT-------BTGGGGG--SS-EEEES-HHHHHHHHHH-TTSEEEE--STTTT----

Organism: NCBI:txid433724

Sequence (132 aa):
MYVFLCKLFDRQTVWDLMQRYRVGTANHWKGSTVFWQTDMQGRARTGKIILYNPDTDRRVKLPHNHITWAHSLLKYENFNLQQCFFGTHLLADKSKPVAIVESEKTAMIASIYVPEYIWIASGGKNGCLMSE

Radius of gyration: 14.67 Å; chains: 1; bounding box: 36×42×33 Å